Protein AF-A0A1H8MBF6-F1 (afdb_monomer)

Mean predicted aligned error: 9.78 Å

Sequence (87 aa):
MTIKHLHEGHLYWPRTMDQPTVYPPLAQNVKADVAIIGGGMSGSICAYILSRSGLKTVLLERGDIEQAARLPIRDCCNIAMIRCYAT

Secondary structure (DSSP, 8-state):
--------PPPSGGGT-S---PPPB--S----SEEEE--SHHHHHHHHHHHHTT--EEEEESSPPPGGGSTTTTT-TTEEEEE----

Structure (mmCIF, N/CA/C/O backbone):
data_AF-A0A1H8MBF6-F1
#
_entry.id   AF-A0A1H8MBF6-F1
#
loop_
_atom_site.group_PDB
_atom_site.id
_atom_site.type_symbol
_atom_site.label_atom_id
_atom_site.label_alt_id
_atom_site.label_comp_id
_atom_site.label_asym_id
_atom_site.label_entity_id
_atom_site.label_seq_id
_atom_site.pdbx_PDB_ins_code
_atom_site.Cartn_x
_atom_site.Cartn_y
_atom_site.Cartn_z
_atom_site.occupancy
_atom_site.B_iso_or_equiv
_atom_site.auth_seq_id
_atom_site.auth_comp_id
_atom_site.auth_asym_id
_atom_site.auth_atom_id
_atom_site.pdbx_PDB_model_num
ATOM 1 N N . MET A 1 1 ? 26.375 16.730 -25.623 1.00 47.19 1 MET A N 1
ATOM 2 C CA . MET A 1 1 ? 25.508 15.926 -24.735 1.00 47.19 1 MET A CA 1
ATOM 3 C C . MET A 1 1 ? 25.504 14.508 -25.273 1.00 47.19 1 MET A C 1
AT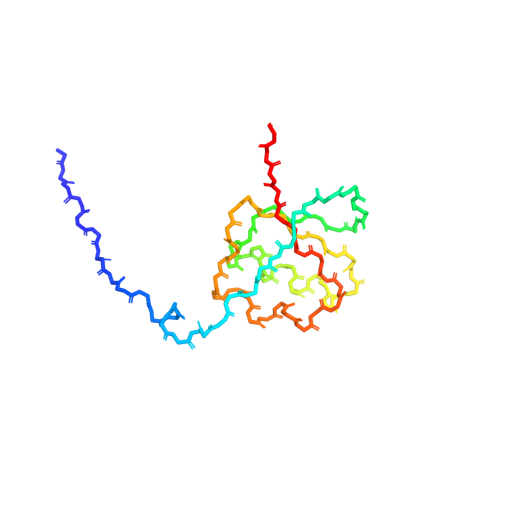OM 5 O O . MET A 1 1 ? 25.018 14.303 -26.375 1.00 47.19 1 MET A O 1
ATOM 9 N N . THR A 1 2 ? 26.134 13.567 -24.573 1.00 61.25 2 THR A N 1
ATOM 10 C CA . THR A 1 2 ? 26.250 12.177 -25.039 1.00 61.25 2 THR A CA 1
ATOM 11 C C . THR A 1 2 ? 25.015 11.401 -24.599 1.00 61.25 2 THR A C 1
ATOM 13 O O . THR A 1 2 ? 24.678 11.407 -23.416 1.00 61.25 2 THR A O 1
ATOM 16 N N . ILE A 1 3 ? 24.328 10.764 -25.547 1.00 69.12 3 ILE A N 1
ATOM 17 C CA . ILE A 1 3 ? 23.154 9.931 -25.278 1.00 69.12 3 ILE A CA 1
ATOM 18 C C . ILE A 1 3 ? 23.622 8.707 -24.487 1.00 69.12 3 ILE A C 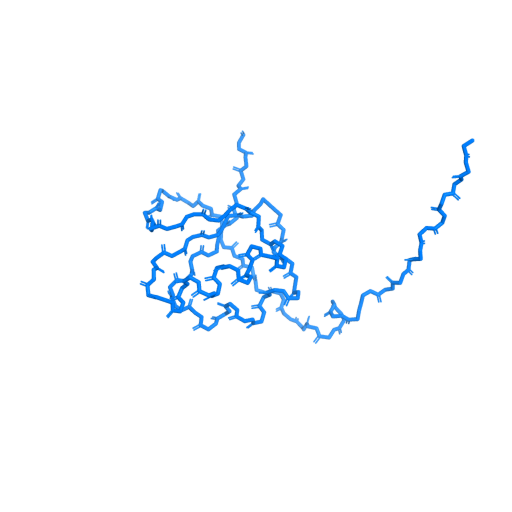1
ATOM 20 O O . ILE A 1 3 ? 24.425 7.906 -24.965 1.00 69.12 3 ILE A O 1
ATOM 24 N N . LYS A 1 4 ? 23.155 8.592 -23.242 1.00 71.00 4 LYS A N 1
ATOM 25 C CA . LYS A 1 4 ? 23.426 7.447 -22.376 1.00 71.00 4 LYS A CA 1
ATOM 26 C C . LYS A 1 4 ? 22.449 6.340 -22.773 1.00 71.00 4 LYS A C 1
ATOM 28 O O . LYS A 1 4 ? 21.279 6.407 -22.415 1.00 71.00 4 LYS A O 1
ATOM 33 N N . HIS A 1 5 ? 22.912 5.356 -23.541 1.00 62.66 5 HIS A N 1
ATOM 34 C CA . HIS A 1 5 ? 22.125 4.155 -23.821 1.00 62.66 5 HIS A CA 1
ATOM 35 C C . HIS A 1 5 ? 21.895 3.399 -22.506 1.00 62.66 5 HIS A C 1
ATOM 37 O O . HIS A 1 5 ? 22.836 2.859 -21.923 1.00 62.66 5 HIS A O 1
ATOM 43 N N . LEU A 1 6 ? 20.656 3.407 -22.006 1.00 74.56 6 LEU A N 1
ATOM 44 C CA . LEU A 1 6 ? 20.237 2.492 -20.949 1.00 74.56 6 LEU A CA 1
ATOM 45 C C . LEU A 1 6 ? 20.039 1.107 -21.569 1.00 74.56 6 LEU A C 1
ATOM 47 O O . LEU A 1 6 ? 19.511 0.982 -22.670 1.00 74.56 6 LEU A O 1
ATOM 51 N N . HIS A 1 7 ? 20.466 0.065 -20.863 1.00 63.91 7 HIS A N 1
ATOM 52 C CA . HIS A 1 7 ? 20.182 -1.304 -21.271 1.00 63.91 7 HIS A CA 1
ATOM 53 C C . HIS A 1 7 ? 18.675 -1.567 -21.173 1.00 63.91 7 HIS A C 1
ATOM 55 O O . HIS A 1 7 ? 18.118 -1.607 -20.077 1.00 63.91 7 HIS A O 1
ATOM 61 N N . GLU A 1 8 ? 18.023 -1.773 -22.315 1.00 63.50 8 GLU A N 1
ATOM 62 C CA . GLU A 1 8 ? 16.620 -2.184 -22.396 1.00 63.50 8 GLU A CA 1
ATOM 63 C C . GLU A 1 8 ? 16.526 -3.709 -22.234 1.00 63.50 8 GLU A C 1
ATOM 65 O O . GLU A 1 8 ? 16.369 -4.475 -23.184 1.00 63.50 8 GLU A O 1
ATOM 70 N N . GLY A 1 9 ? 16.706 -4.172 -20.996 1.00 66.50 9 GLY A N 1
ATOM 71 C CA . GLY A 1 9 ? 16.396 -5.548 -20.622 1.00 66.50 9 GLY A CA 1
ATOM 72 C C . GLY A 1 9 ? 14.886 -5.730 -20.479 1.00 66.50 9 GLY A C 1
ATOM 73 O O . GLY A 1 9 ? 14.209 -4.894 -19.885 1.00 66.50 9 GLY A O 1
ATOM 74 N N . HIS A 1 10 ? 14.345 -6.838 -20.988 1.00 67.69 10 HIS A N 1
ATOM 75 C CA . HIS A 1 10 ? 12.970 -7.213 -20.668 1.00 67.69 10 HIS A CA 1
ATOM 76 C C . HIS A 1 10 ? 12.935 -7.786 -19.254 1.00 67.69 10 HIS A C 1
ATOM 78 O O . HIS A 1 10 ? 13.661 -8.729 -18.936 1.00 67.69 10 HIS A O 1
ATOM 84 N N . LEU A 1 11 ? 12.082 -7.218 -18.408 1.00 69.69 11 LEU A N 1
ATOM 85 C CA . LEU A 1 11 ? 11.863 -7.716 -17.058 1.00 69.69 11 LEU A CA 1
ATOM 86 C C . LEU A 1 11 ? 11.299 -9.145 -17.140 1.00 69.69 11 LEU A C 1
ATOM 88 O O . LEU A 1 11 ? 10.439 -9.433 -17.972 1.00 69.69 11 LEU A O 1
ATOM 92 N N . TYR A 1 12 ? 11.797 -10.051 -16.298 1.00 71.44 12 TYR A N 1
ATOM 93 C CA . TYR A 1 12 ? 11.403 -11.465 -16.336 1.00 71.44 12 TYR A CA 1
ATOM 94 C C . TYR A 1 12 ? 10.019 -11.702 -15.706 1.00 71.44 12 TYR A C 1
ATOM 96 O O . TYR A 1 12 ? 9.225 -12.499 -16.195 1.00 71.44 12 TYR A O 1
ATOM 104 N N . TRP A 1 13 ? 9.698 -10.963 -14.645 1.00 67.94 13 TRP A N 1
ATOM 105 C CA . TRP A 1 13 ? 8.499 -11.149 -13.822 1.00 67.94 13 TRP A CA 1
ATOM 106 C C . TRP A 1 13 ? 7.150 -10.791 -14.470 1.00 67.94 13 TRP A C 1
ATOM 108 O O . TRP A 1 13 ? 6.177 -11.468 -14.137 1.00 67.94 13 TRP A O 1
ATOM 118 N N . PRO A 1 14 ? 7.028 -9.841 -15.423 1.00 68.62 14 PRO A N 1
ATOM 119 C CA . PRO A 1 14 ? 5.766 -9.638 -16.135 1.00 68.62 14 PRO A CA 1
ATOM 120 C C . PRO A 1 14 ? 5.389 -10.837 -17.015 1.00 68.62 14 PRO A C 1
ATOM 122 O O . PRO A 1 14 ? 4.236 -10.970 -17.402 1.00 68.62 14 PRO A O 1
ATOM 125 N N . ARG A 1 15 ? 6.360 -11.698 -17.356 1.00 71.44 15 ARG A N 1
ATOM 126 C CA . ARG A 1 15 ? 6.164 -12.892 -18.195 1.00 71.44 15 ARG A CA 1
ATOM 127 C C . ARG A 1 15 ? 5.873 -14.155 -17.388 1.00 71.44 15 ARG A C 1
ATOM 129 O O . ARG A 1 15 ? 5.462 -15.144 -17.980 1.00 71.44 15 ARG A O 1
ATOM 136 N N . THR A 1 16 ? 6.122 -14.141 -16.079 1.00 75.56 16 THR A N 1
ATOM 137 C CA . THR A 1 16 ? 5.931 -15.301 -15.193 1.00 75.56 16 THR A CA 1
ATOM 138 C C . THR A 1 16 ? 4.807 -15.120 -14.177 1.00 75.56 16 THR A C 1
ATOM 140 O O . THR A 1 16 ? 4.472 -16.071 -13.477 1.00 75.56 16 THR A O 1
ATOM 143 N N . MET A 1 17 ? 4.211 -13.927 -14.077 1.00 67.94 17 MET A N 1
ATOM 144 C CA . MET A 1 17 ? 3.007 -13.701 -13.279 1.00 67.94 17 MET A CA 1
ATOM 145 C C . MET A 1 17 ? 1.764 -13.678 -14.167 1.00 67.94 17 M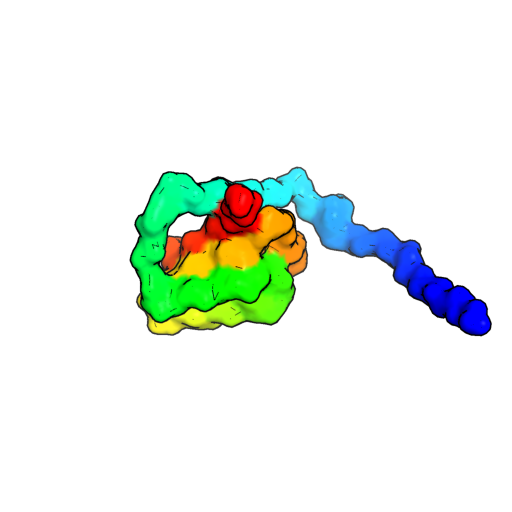ET A C 1
ATOM 147 O O . MET A 1 17 ? 1.486 -12.680 -14.826 1.00 67.94 17 MET A O 1
ATOM 151 N N . ASP A 1 18 ? 0.976 -14.750 -14.115 1.00 63.88 18 ASP A N 1
ATOM 152 C CA . ASP A 1 18 ? -0.214 -14.911 -14.961 1.00 63.88 18 ASP A CA 1
ATOM 153 C C . ASP A 1 18 ? -1.374 -13.965 -14.604 1.00 63.88 18 ASP A C 1
ATOM 155 O O . ASP A 1 18 ? -2.263 -13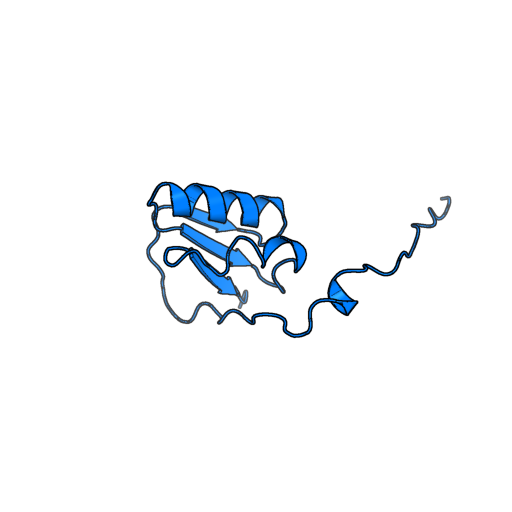.738 -15.424 1.00 63.88 18 ASP A O 1
ATOM 159 N N . GLN A 1 19 ? -1.407 -13.405 -13.385 1.00 66.75 19 GLN A N 1
ATOM 160 C CA . GLN A 1 19 ? -2.532 -12.581 -12.924 1.00 66.75 19 GLN A CA 1
ATOM 161 C C . GLN A 1 19 ? -2.103 -11.397 -12.052 1.00 66.75 19 GLN A C 1
ATOM 163 O O . GLN A 1 19 ? -1.834 -11.555 -10.854 1.00 66.75 19 GLN A O 1
ATOM 168 N N . PRO A 1 20 ? -2.102 -10.173 -12.603 1.00 64.62 20 PRO A N 1
ATOM 169 C CA . PRO A 1 20 ? -1.896 -8.993 -11.791 1.00 64.62 20 PRO A CA 1
ATOM 170 C C . PRO A 1 20 ? -3.135 -8.676 -10.922 1.00 64.62 20 PRO A C 1
ATOM 172 O O . PRO A 1 20 ? -4.201 -8.357 -11.432 1.00 64.62 20 PRO A O 1
ATOM 175 N N . THR A 1 21 ? -2.996 -8.703 -9.591 1.00 69.62 21 THR A N 1
ATOM 176 C CA . THR A 1 21 ? -4.019 -8.273 -8.613 1.00 69.62 21 THR A CA 1
ATOM 177 C C . THR A 1 21 ? -4.373 -6.781 -8.717 1.00 69.62 21 THR A C 1
ATOM 179 O O . THR A 1 21 ? -3.625 -5.910 -8.273 1.00 69.62 21 THR A O 1
ATOM 182 N N . VAL A 1 22 ? -5.537 -6.447 -9.260 1.00 70.81 22 VAL A N 1
ATOM 183 C CA . VAL A 1 22 ? -5.995 -5.051 -9.329 1.00 70.81 22 VAL A CA 1
ATOM 184 C C . VAL A 1 22 ? -6.513 -4.596 -7.964 1.00 70.81 22 VAL A C 1
ATOM 186 O O . VAL A 1 22 ? -7.275 -5.312 -7.320 1.00 70.81 22 VAL A O 1
ATOM 189 N N . TYR A 1 23 ? -6.107 -3.400 -7.535 1.00 76.94 23 TYR A N 1
ATOM 190 C CA . TYR A 1 23 ? -6.591 -2.788 -6.300 1.00 76.94 2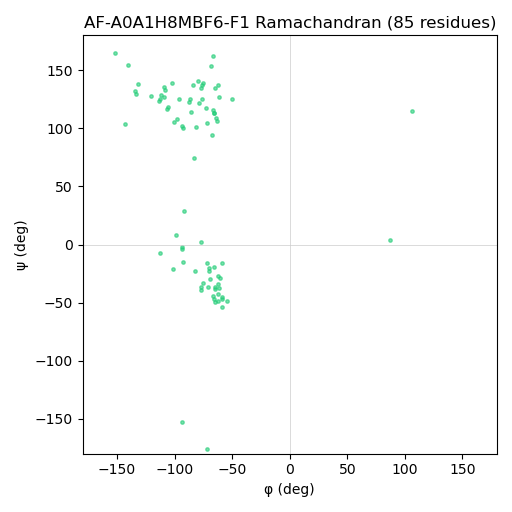3 TYR A CA 1
ATOM 191 C C . TYR A 1 23 ? -7.635 -1.713 -6.606 1.00 76.94 23 TYR A C 1
ATOM 193 O O . TYR A 1 23 ? -7.456 -0.951 -7.564 1.00 76.94 23 TYR A O 1
ATOM 201 N N . PRO A 1 24 ? -8.723 -1.641 -5.821 1.00 77.75 24 PRO A N 1
ATOM 202 C CA . PRO A 1 24 ? -9.780 -0.677 -6.065 1.00 77.75 24 PRO A CA 1
ATOM 203 C C . PRO A 1 24 ? -9.302 0.761 -5.803 1.00 77.75 24 PRO A C 1
ATOM 205 O O . PRO A 1 24 ? -8.385 0.990 -5.004 1.00 77.75 24 PRO A O 1
ATOM 208 N N . PRO A 1 25 ? -9.923 1.752 -6.462 1.00 79.44 25 PRO A N 1
ATOM 209 C CA . PRO A 1 25 ? -9.696 3.149 -6.130 1.00 79.44 25 PRO A CA 1
ATOM 210 C C . PRO A 1 25 ? -10.216 3.525 -4.744 1.00 79.44 25 PRO A C 1
ATOM 212 O O . PRO A 1 25 ? -11.076 2.845 -4.178 1.00 79.44 25 PRO A O 1
ATOM 215 N N . LEU A 1 26 ? -9.728 4.655 -4.222 1.00 80.88 26 LEU A N 1
ATOM 216 C CA . LEU A 1 26 ? -10.217 5.237 -2.971 1.00 80.88 26 LEU A CA 1
ATOM 217 C C . LEU A 1 26 ? -11.653 5.728 -3.164 1.00 80.88 26 LEU A C 1
ATOM 219 O O . LEU A 1 26 ? -11.879 6.835 -3.637 1.00 80.88 26 LEU A O 1
ATOM 223 N N . ALA A 1 27 ? -12.623 4.886 -2.815 1.00 77.88 27 ALA A N 1
ATOM 224 C CA . ALA A 1 27 ? -14.041 5.212 -2.952 1.00 77.88 27 ALA A CA 1
ATOM 225 C C . ALA A 1 27 ? -14.582 6.058 -1.786 1.00 77.88 27 ALA A C 1
ATOM 227 O O . ALA A 1 27 ? -15.600 6.729 -1.923 1.00 77.88 27 ALA A O 1
ATOM 228 N N . GLN A 1 28 ? -13.925 6.005 -0.627 1.00 82.44 28 GLN A N 1
ATOM 229 C CA . GLN A 1 28 ? -14.368 6.665 0.599 1.00 82.44 28 GLN A CA 1
ATOM 230 C C . GLN A 1 28 ? -13.183 7.015 1.494 1.00 82.44 28 GLN A C 1
ATOM 232 O O . GLN A 1 28 ? -12.094 6.466 1.339 1.00 82.44 28 GLN A O 1
ATOM 237 N N . ASN A 1 29 ? -13.412 7.887 2.475 1.00 83.88 29 ASN A N 1
ATOM 238 C CA . ASN A 1 29 ? -12.412 8.210 3.487 1.00 83.88 29 ASN A CA 1
ATOM 239 C C . ASN A 1 29 ? -12.038 6.959 4.293 1.00 83.88 29 ASN A C 1
ATOM 241 O O . ASN A 1 29 ? -12.903 6.298 4.869 1.00 83.88 29 ASN A O 1
ATOM 245 N N . VAL A 1 30 ? -10.741 6.663 4.369 1.00 86.31 30 VAL A N 1
ATOM 246 C CA . VAL A 1 30 ? -10.201 5.535 5.136 1.00 86.31 30 VAL A CA 1
ATOM 247 C C . VAL A 1 30 ? -9.478 6.063 6.367 1.00 86.31 30 VAL A C 1
ATOM 249 O O . VAL A 1 30 ? -8.673 6.987 6.276 1.00 86.31 30 VAL A O 1
ATOM 252 N N . LYS A 1 31 ? -9.762 5.464 7.527 1.00 86.69 31 LYS A N 1
ATOM 253 C CA . LYS A 1 31 ? -9.007 5.700 8.761 1.00 86.69 31 LYS A CA 1
ATOM 254 C C . LYS A 1 31 ? -7.953 4.611 8.921 1.00 86.69 31 LYS A C 1
ATOM 256 O O . LYS A 1 31 ? -8.286 3.427 8.923 1.00 86.69 31 LYS A O 1
ATOM 261 N N . ALA A 1 32 ? -6.710 5.031 9.082 1.00 88.38 32 ALA A N 1
ATOM 262 C CA . ALA A 1 32 ? -5.549 4.181 9.292 1.00 88.38 32 ALA A CA 1
ATOM 263 C C . ALA A 1 32 ? -4.633 4.835 10.331 1.00 88.38 32 ALA A C 1
ATOM 265 O O . ALA A 1 32 ? -4.651 6.057 10.486 1.00 88.38 32 ALA A O 1
ATOM 266 N N . ASP A 1 33 ? -3.840 4.018 11.015 1.00 91.19 33 ASP A N 1
ATOM 267 C CA . ASP A 1 33 ? -2.802 4.487 11.935 1.00 91.19 33 ASP A CA 1
ATOM 268 C C . ASP A 1 33 ? -1.600 5.025 11.146 1.00 91.19 33 ASP A C 1
ATOM 270 O O . ASP A 1 33 ? -0.952 5.984 11.556 1.00 91.19 33 ASP A O 1
ATOM 274 N N . VAL A 1 34 ? -1.327 4.422 9.980 1.00 90.75 34 VAL A N 1
ATOM 275 C CA . VAL A 1 34 ? -0.245 4.825 9.077 1.00 90.75 34 VAL A CA 1
ATOM 276 C C . VAL A 1 34 ? -0.741 4.883 7.635 1.00 90.75 34 VAL A C 1
ATOM 278 O O . VAL A 1 34 ? -1.353 3.936 7.140 1.00 90.75 34 VAL A O 1
ATOM 281 N N . ALA A 1 35 ? -0.428 5.983 6.947 1.00 91.06 35 ALA A N 1
ATOM 282 C CA . ALA A 1 35 ? -0.643 6.146 5.514 1.00 91.06 35 ALA A CA 1
ATOM 283 C C . ALA A 1 35 ? 0.698 6.219 4.772 1.00 91.06 35 ALA A C 1
ATOM 285 O O . ALA A 1 35 ? 1.547 7.051 5.087 1.00 91.06 35 ALA A O 1
ATOM 286 N N . ILE A 1 36 ? 0.878 5.349 3.780 1.00 89.44 36 ILE A N 1
ATOM 287 C CA . ILE A 1 36 ? 2.079 5.249 2.946 1.00 89.44 36 ILE A CA 1
ATOM 288 C C . ILE A 1 36 ? 1.732 5.754 1.551 1.00 89.44 36 ILE A C 1
ATOM 290 O O . ILE A 1 36 ? 0.782 5.279 0.937 1.00 89.44 36 ILE A O 1
ATOM 294 N N . ILE A 1 37 ? 2.508 6.706 1.042 1.00 89.81 37 ILE A N 1
ATOM 295 C CA . ILE A 1 37 ? 2.328 7.258 -0.302 1.00 89.81 37 ILE A CA 1
ATOM 296 C C . ILE A 1 37 ? 3.431 6.700 -1.206 1.00 89.81 37 ILE A C 1
ATOM 298 O O . ILE A 1 37 ? 4.611 6.938 -0.953 1.00 89.81 37 ILE A O 1
ATOM 302 N N . GLY A 1 38 ? 3.042 5.964 -2.247 1.00 84.62 38 GLY A N 1
ATOM 303 C CA . GLY A 1 38 ? 3.942 5.315 -3.201 1.00 84.62 38 GLY A CA 1
ATOM 304 C C . GLY A 1 38 ? 4.026 3.796 -3.015 1.00 84.62 38 GLY A C 1
ATOM 305 O O . GLY A 1 38 ? 4.557 3.298 -2.023 1.00 84.62 38 GLY A O 1
ATOM 306 N N . GLY A 1 39 ? 3.553 3.052 -4.013 1.00 81.69 39 GLY A N 1
ATOM 307 C CA . GLY A 1 39 ? 3.508 1.589 -4.095 1.00 81.69 39 GLY A CA 1
ATOM 308 C C . GLY A 1 39 ? 4.723 0.952 -4.770 1.00 81.69 39 GLY A C 1
ATOM 309 O O . GLY A 1 39 ? 4.606 -0.113 -5.374 1.00 81.69 39 GLY A O 1
ATOM 310 N N . GLY A 1 40 ? 5.891 1.593 -4.688 1.00 83.25 40 GLY A N 1
ATOM 311 C CA . GLY A 1 40 ? 7.159 0.993 -5.111 1.00 83.25 40 GLY A CA 1
ATOM 312 C C . GLY A 1 40 ? 7.639 -0.100 -4.147 1.00 83.25 40 GLY A C 1
ATOM 313 O O . GLY A 1 40 ? 6.976 -0.406 -3.152 1.00 83.25 40 GLY A O 1
ATOM 314 N N . MET A 1 41 ? 8.831 -0.657 -4.392 1.00 82.62 41 MET A N 1
ATOM 315 C CA . MET A 1 41 ? 9.427 -1.680 -3.514 1.00 82.62 41 MET A CA 1
ATOM 316 C C . MET A 1 41 ? 9.515 -1.226 -2.049 1.00 82.62 41 MET A C 1
ATOM 318 O O . MET A 1 41 ? 9.070 -1.945 -1.158 1.00 82.62 41 MET A O 1
ATOM 322 N N . SER A 1 42 ? 10.024 -0.018 -1.791 1.00 86.81 42 SER A N 1
ATOM 323 C CA . SER A 1 42 ? 10.196 0.487 -0.424 1.00 86.81 42 SER A CA 1
ATOM 324 C C . SER A 1 42 ? 8.865 0.686 0.300 1.00 86.81 42 SER A C 1
ATOM 326 O O . SER A 1 42 ? 8.698 0.195 1.412 1.00 86.81 42 SER A O 1
ATOM 328 N N . GLY A 1 43 ? 7.897 1.361 -0.332 1.00 86.12 43 GLY A N 1
ATOM 329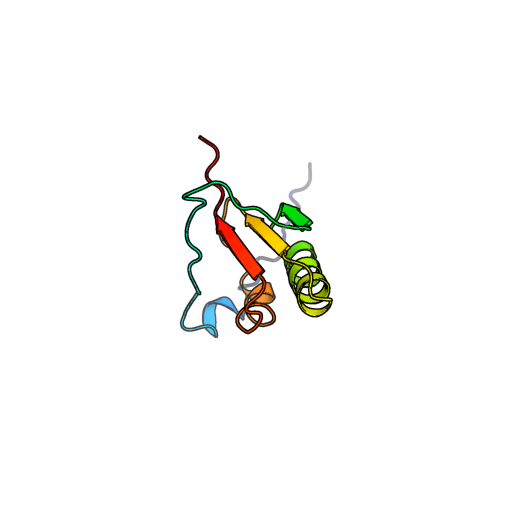 C CA . GLY A 1 43 ? 6.584 1.605 0.277 1.00 86.12 43 GLY A CA 1
ATOM 330 C C . GLY A 1 43 ? 5.839 0.307 0.578 1.00 86.12 43 GLY A C 1
ATOM 331 O O . GLY A 1 43 ? 5.248 0.154 1.643 1.00 86.12 43 GLY A O 1
ATOM 332 N N . SER A 1 44 ? 5.970 -0.670 -0.312 1.00 83.50 44 SER A N 1
ATOM 333 C CA . SER A 1 44 ? 5.396 -2.001 -0.152 1.00 83.50 44 SER A CA 1
ATOM 334 C C . SER A 1 44 ? 6.027 -2.788 1.004 1.00 83.50 44 SER A C 1
ATOM 336 O O . SER A 1 44 ? 5.311 -3.357 1.828 1.00 83.50 44 SER A O 1
ATOM 338 N N . ILE A 1 45 ? 7.357 -2.775 1.136 1.00 87.06 45 ILE A N 1
ATOM 339 C CA . ILE A 1 45 ? 8.044 -3.401 2.280 1.00 87.06 45 ILE A CA 1
ATOM 340 C C . ILE A 1 45 ? 7.630 -2.724 3.592 1.00 87.06 45 ILE A C 1
ATOM 342 O O . ILE A 1 45 ? 7.339 -3.414 4.571 1.00 87.06 45 ILE A O 1
ATOM 346 N N . CYS A 1 46 ? 7.541 -1.392 3.611 1.00 88.56 46 CYS A N 1
ATOM 347 C CA . CYS A 1 46 ? 7.051 -0.653 4.773 1.00 88.56 46 CYS A CA 1
ATOM 348 C C . CYS A 1 46 ? 5.623 -1.073 5.145 1.00 88.56 46 CYS A C 1
ATOM 350 O O . CYS A 1 46 ? 5.367 -1.370 6.311 1.00 88.56 46 CYS A O 1
ATOM 352 N N . ALA A 1 47 ? 4.714 -1.159 4.167 1.00 87.38 47 ALA A N 1
ATOM 353 C CA . ALA A 1 47 ? 3.333 -1.585 4.391 1.00 87.38 47 ALA A CA 1
ATOM 354 C C . ALA A 1 47 ? 3.268 -2.992 4.992 1.00 87.38 47 ALA A C 1
ATOM 356 O O . ALA A 1 47 ? 2.560 -3.220 5.974 1.00 87.38 47 ALA A O 1
ATOM 357 N N . TYR A 1 48 ? 4.062 -3.915 4.446 1.00 85.50 48 TYR A N 1
ATOM 358 C CA . TYR A 1 48 ? 4.170 -5.280 4.945 1.00 85.50 48 TYR A CA 1
ATOM 359 C C . TYR A 1 48 ? 4.622 -5.320 6.410 1.00 85.50 48 TYR A C 1
ATOM 361 O O . TYR A 1 48 ? 3.924 -5.891 7.249 1.00 85.50 48 TYR A O 1
ATOM 369 N N . ILE A 1 49 ? 5.739 -4.668 6.742 1.00 88.88 49 ILE A N 1
ATOM 370 C CA . ILE A 1 49 ? 6.294 -4.673 8.104 1.00 88.88 49 ILE A CA 1
ATOM 371 C C . ILE A 1 49 ? 5.312 -4.041 9.099 1.00 88.88 49 ILE A C 1
ATOM 373 O O . ILE A 1 49 ? 5.014 -4.648 10.126 1.00 88.88 49 ILE A O 1
ATOM 377 N N . LEU A 1 50 ? 4.765 -2.866 8.779 1.00 87.56 50 LEU A N 1
ATOM 378 C CA . LEU A 1 50 ? 3.861 -2.133 9.672 1.00 87.56 50 LEU A CA 1
ATOM 379 C C . LEU A 1 50 ? 2.547 -2.883 9.913 1.00 87.56 50 LEU A C 1
ATOM 381 O O . LEU A 1 50 ? 2.061 -2.929 11.045 1.00 87.56 50 LEU A O 1
ATOM 385 N N . SER A 1 51 ? 2.008 -3.543 8.886 1.00 83.69 51 SER A N 1
ATOM 386 C CA . SER A 1 51 ? 0.808 -4.370 9.046 1.00 83.69 51 SER A CA 1
ATOM 387 C C . SER A 1 51 ? 1.043 -5.573 9.960 1.00 83.69 51 SER A C 1
ATOM 389 O O . SER A 1 51 ? 0.179 -5.915 10.769 1.00 83.69 51 SER A O 1
ATOM 391 N N . ARG A 1 52 ? 2.235 -6.185 9.892 1.00 85.62 52 ARG A N 1
ATOM 392 C CA . ARG A 1 52 ? 2.630 -7.298 10.765 1.00 85.62 52 ARG A CA 1
ATOM 393 C C . ARG A 1 52 ? 2.867 -6.868 12.207 1.00 85.62 52 ARG A C 1
ATOM 395 O O . ARG A 1 52 ? 2.743 -7.696 13.103 1.00 85.62 52 ARG A O 1
ATOM 402 N N . SER A 1 53 ? 3.152 -5.591 12.437 1.00 87.62 53 SER A N 1
ATOM 403 C CA . SER A 1 53 ? 3.182 -4.991 13.773 1.00 87.62 53 SER A CA 1
ATOM 404 C C . SER A 1 53 ? 1.784 -4.706 14.344 1.00 87.62 53 SER A C 1
ATOM 406 O O . SER A 1 53 ? 1.684 -4.175 15.446 1.00 87.62 53 SER A O 1
ATOM 408 N N . GLY A 1 54 ? 0.708 -5.055 13.628 1.00 86.50 54 GLY A N 1
ATOM 409 C CA . GLY A 1 54 ? -0.676 -4.896 14.084 1.00 86.50 54 GLY A CA 1
ATOM 410 C C . GLY A 1 54 ? -1.296 -3.529 13.783 1.00 86.50 54 GLY A C 1
ATOM 411 O O . GLY A 1 54 ? -2.439 -3.293 14.167 1.00 86.50 54 GLY A O 1
ATOM 412 N N . LEU A 1 55 ? -0.586 -2.644 13.076 1.00 86.19 55 LEU A N 1
ATOM 413 C CA . LEU A 1 55 ? -1.084 -1.315 12.718 1.00 86.19 55 LEU A CA 1
ATOM 414 C C . LEU A 1 55 ? -2.021 -1.385 11.510 1.00 86.19 55 LEU A C 1
ATOM 416 O O . LEU A 1 55 ? -1.743 -2.087 10.529 1.00 86.19 55 LEU A O 1
ATOM 420 N N . LYS A 1 56 ? -3.103 -0.600 11.536 1.00 86.31 56 LYS A N 1
ATOM 421 C CA . LYS A 1 56 ? -3.949 -0.393 10.355 1.00 86.31 56 LYS A CA 1
ATOM 422 C C . LYS A 1 56 ? -3.189 0.485 9.375 1.00 86.31 56 LYS A C 1
ATOM 424 O O . LYS A 1 56 ? -3.061 1.689 9.589 1.00 86.31 56 LYS A O 1
ATOM 429 N N . THR A 1 57 ? -2.680 -0.126 8.312 1.00 87.12 57 THR A N 1
ATOM 430 C CA . THR A 1 57 ? -1.817 0.552 7.344 1.00 87.12 57 THR A CA 1
ATOM 431 C C . THR A 1 57 ? -2.538 0.682 6.009 1.00 87.12 57 THR A C 1
ATOM 433 O O . THR A 1 57 ? -3.048 -0.301 5.468 1.00 87.12 57 THR A O 1
ATOM 436 N N . VAL A 1 58 ? -2.581 1.898 5.468 1.00 89.00 58 VAL A N 1
ATOM 437 C CA . VAL A 1 58 ? -3.076 2.167 4.114 1.00 89.00 58 VAL A CA 1
ATOM 438 C C . VAL A 1 58 ? -1.901 2.539 3.220 1.00 89.00 58 VAL A C 1
ATOM 440 O O . VAL A 1 58 ? -1.044 3.322 3.624 1.00 89.00 58 VAL A O 1
ATOM 443 N N . LEU A 1 59 ? -1.847 1.987 2.011 1.00 86.31 59 LEU A N 1
ATOM 444 C CA . LEU A 1 59 ? -0.865 2.379 1.004 1.00 86.31 59 LEU A CA 1
ATOM 445 C C . LEU A 1 59 ? -1.581 2.885 -0.242 1.00 86.31 59 LEU A C 1
ATOM 447 O O . LEU A 1 59 ? -2.477 2.234 -0.778 1.00 86.31 59 LEU A O 1
ATOM 451 N N . LEU A 1 60 ? -1.183 4.077 -0.664 1.00 87.25 60 LEU A N 1
ATOM 452 C CA . LEU A 1 60 ? -1.797 4.851 -1.727 1.00 87.25 60 LEU A CA 1
ATOM 453 C C . LEU A 1 60 ? -0.824 4.950 -2.899 1.00 87.25 60 LEU A C 1
ATOM 455 O O . LEU A 1 60 ? 0.294 5.439 -2.741 1.00 87.25 60 LEU A O 1
ATOM 459 N N . GLU A 1 61 ? -1.257 4.516 -4.077 1.00 84.56 61 GLU A N 1
ATOM 460 C CA . GLU A 1 61 ? -0.486 4.614 -5.323 1.00 84.56 61 GLU A CA 1
ATOM 461 C C . GLU A 1 61 ? -1.372 5.195 -6.429 1.00 84.56 61 GLU A C 1
ATOM 463 O O . GLU A 1 61 ? -2.547 4.852 -6.527 1.00 84.56 61 GLU A O 1
ATOM 468 N N . ARG A 1 62 ? -0.842 6.099 -7.256 1.00 78.31 62 ARG A N 1
ATOM 469 C CA . ARG A 1 62 ? -1.580 6.682 -8.387 1.00 78.31 62 ARG A CA 1
ATOM 470 C C . ARG A 1 62 ? -1.649 5.709 -9.565 1.00 78.31 62 ARG A C 1
ATOM 472 O O . ARG A 1 62 ? -2.672 5.639 -10.254 1.00 78.31 62 ARG A O 1
ATOM 479 N N . GLY A 1 63 ? -0.547 5.003 -9.808 1.00 73.12 63 GLY A N 1
ATOM 480 C CA . GLY A 1 63 ? -0.386 4.040 -10.890 1.00 73.12 63 GLY A CA 1
ATOM 481 C C . GLY A 1 63 ? -0.711 2.604 -10.486 1.00 73.12 63 GLY A C 1
ATOM 482 O O . GLY A 1 63 ? -1.514 2.340 -9.589 1.00 73.12 63 GLY A O 1
ATOM 483 N N . ASP A 1 64 ? -0.072 1.667 -11.179 1.00 68.44 64 ASP A N 1
ATOM 484 C CA . ASP A 1 64 ? -0.067 0.269 -10.773 1.00 68.44 64 ASP A CA 1
ATOM 485 C C . ASP A 1 64 ? 1.037 0.052 -9.736 1.00 68.44 64 ASP A C 1
ATOM 487 O O . ASP A 1 64 ? 2.154 0.546 -9.876 1.00 68.44 64 ASP A O 1
ATOM 491 N N . ILE A 1 65 ? 0.720 -0.701 -8.687 1.00 68.19 65 ILE A N 1
ATOM 492 C CA . ILE A 1 65 ? 1.710 -1.110 -7.689 1.00 68.19 65 ILE A CA 1
ATOM 493 C C . ILE A 1 65 ? 2.733 -2.029 -8.360 1.00 68.19 65 ILE A C 1
ATOM 495 O O . ILE A 1 65 ? 2.362 -2.953 -9.094 1.00 68.19 65 ILE A O 1
ATOM 499 N N . GLU A 1 66 ? 4.013 -1.774 -8.084 1.00 65.56 66 GLU A N 1
ATOM 500 C CA . GLU A 1 66 ? 5.145 -2.540 -8.608 1.00 65.56 66 GLU A CA 1
ATOM 501 C C . GLU A 1 66 ? 4.923 -4.046 -8.394 1.00 65.56 66 GLU A C 1
ATOM 503 O O . GLU A 1 66 ? 4.683 -4.521 -7.280 1.00 65.56 66 GLU A O 1
ATOM 508 N N . GLN A 1 67 ? 4.996 -4.819 -9.479 1.00 60.91 67 GLN A N 1
ATOM 509 C CA . GLN A 1 67 ? 4.624 -6.240 -9.488 1.00 60.91 67 GLN A CA 1
ATOM 510 C C . GLN A 1 67 ? 5.500 -7.071 -8.541 1.00 60.91 67 GLN A C 1
ATOM 512 O O . GLN A 1 67 ? 5.007 -7.995 -7.894 1.00 60.91 67 GLN A O 1
ATOM 517 N N . ALA A 1 68 ? 6.777 -6.700 -8.400 1.00 53.84 68 ALA A N 1
ATOM 518 C CA . ALA A 1 68 ? 7.715 -7.341 -7.479 1.00 53.84 68 ALA A CA 1
ATOM 519 C C . ALA A 1 68 ? 7.288 -7.211 -6.007 1.00 53.84 68 ALA A C 1
ATOM 521 O O . ALA A 1 68 ? 7.595 -8.068 -5.182 1.00 53.84 68 ALA A O 1
ATOM 522 N N . ALA A 1 69 ? 6.542 -6.160 -5.679 1.00 56.31 69 ALA A N 1
ATOM 523 C CA . ALA A 1 69 ? 6.132 -5.850 -4.322 1.00 56.31 69 ALA A CA 1
ATOM 524 C C . ALA A 1 69 ? 4.742 -6.423 -3.964 1.00 56.31 69 ALA A C 1
ATOM 526 O O . ALA A 1 69 ? 4.310 -6.357 -2.814 1.00 56.31 69 ALA A O 1
ATOM 527 N N . ARG A 1 70 ? 4.063 -7.050 -4.939 1.00 62.03 70 ARG A N 1
ATOM 528 C CA . ARG A 1 70 ? 2.718 -7.647 -4.822 1.00 62.03 70 ARG A CA 1
ATOM 529 C C . ARG A 1 70 ? 2.682 -8.917 -3.966 1.00 62.03 70 ARG A C 1
ATOM 531 O O . ARG A 1 70 ? 1.693 -9.166 -3.281 1.00 62.03 70 ARG A O 1
ATOM 538 N N . LEU A 1 71 ? 3.735 -9.735 -4.048 1.00 52.78 71 LEU A N 1
ATOM 539 C CA . LEU A 1 71 ? 3.802 -11.071 -3.443 1.00 52.78 71 LEU A CA 1
ATOM 540 C C . LEU A 1 71 ? 3.771 -11.070 -1.905 1.00 52.78 71 LEU A C 1
ATOM 542 O O . LEU A 1 71 ? 2.979 -11.829 -1.357 1.00 52.78 71 LEU A O 1
ATOM 546 N N . PRO A 1 72 ? 4.544 -10.230 -1.184 1.00 54.75 72 PRO A N 1
ATOM 547 C CA . PRO A 1 72 ? 4.508 -10.238 0.281 1.00 54.75 72 PRO A CA 1
ATOM 548 C C . PRO A 1 72 ? 3.219 -9.647 0.880 1.00 54.75 72 PRO A C 1
ATOM 550 O O . PRO A 1 72 ? 2.959 -9.844 2.060 1.00 54.75 72 PRO A O 1
ATOM 553 N N . ILE A 1 73 ? 2.415 -8.914 0.102 1.00 56.09 73 ILE A N 1
ATOM 554 C CA . ILE A 1 73 ? 1.326 -8.066 0.626 1.00 56.09 73 ILE A CA 1
ATOM 555 C C . ILE A 1 73 ? -0.061 -8.709 0.493 1.00 56.09 73 ILE A C 1
ATOM 557 O O . ILE A 1 73 ? -0.971 -8.332 1.229 1.00 56.09 73 ILE A O 1
ATOM 561 N N . ARG A 1 74 ? -0.245 -9.690 -0.404 1.00 55.06 74 ARG A N 1
ATOM 562 C CA . ARG A 1 74 ? -1.553 -10.343 -0.634 1.00 55.06 74 ARG A CA 1
ATOM 563 C C . ARG A 1 74 ? -2.127 -11.046 0.597 1.00 55.06 74 ARG A C 1
ATOM 565 O O . ARG A 1 74 ? -3.345 -11.107 0.719 1.00 55.06 74 ARG A O 1
ATOM 572 N N . ASP A 1 75 ? -1.273 -11.516 1.498 1.00 52.81 75 ASP A N 1
ATOM 573 C CA . ASP A 1 75 ? -1.696 -12.321 2.650 1.00 52.81 75 ASP A CA 1
ATOM 574 C C . ASP A 1 75 ? -1.942 -11.479 3.917 1.00 52.81 75 ASP A C 1
ATOM 576 O O . ASP A 1 75 ? -2.364 -11.993 4.955 1.00 52.81 75 ASP A O 1
ATOM 580 N N . CYS A 1 76 ? -1.718 -10.162 3.855 1.00 50.62 76 CYS A N 1
ATOM 581 C CA . CYS A 1 76 ? -1.890 -9.268 4.996 1.00 50.62 76 CYS A CA 1
ATOM 582 C C . CYS A 1 76 ? -3.299 -8.658 5.016 1.00 50.62 76 CYS A C 1
ATOM 584 O O . CYS A 1 76 ? -3.565 -7.645 4.373 1.00 50.62 76 CYS A O 1
ATOM 586 N N . CYS A 1 77 ? -4.183 -9.221 5.847 1.00 47.19 77 CYS A N 1
ATOM 587 C CA . CYS A 1 77 ? -5.559 -8.736 6.045 1.00 47.19 77 CYS A CA 1
ATOM 588 C C . CYS A 1 77 ? -5.655 -7.277 6.551 1.00 47.19 77 CYS A C 1
ATOM 590 O O . CYS A 1 77 ? -6.716 -6.666 6.460 1.00 47.19 77 CYS A O 1
ATOM 592 N N . ASN A 1 78 ? -4.557 -6.711 7.071 1.00 54.94 78 ASN A N 1
ATOM 593 C CA . ASN A 1 78 ? -4.492 -5.359 7.641 1.00 54.94 78 ASN A CA 1
ATOM 594 C C . ASN A 1 78 ? -3.933 -4.288 6.685 1.00 54.94 78 ASN A C 1
ATOM 596 O O . ASN A 1 78 ? -3.691 -3.161 7.127 1.00 54.94 78 ASN A O 1
ATOM 600 N N . ILE A 1 79 ? -3.715 -4.612 5.405 1.00 56.19 79 ILE A N 1
ATOM 601 C CA . ILE A 1 79 ? -3.257 -3.640 4.404 1.00 56.19 79 ILE A CA 1
ATOM 602 C C . ILE A 1 79 ? -4.409 -3.281 3.468 1.00 56.19 79 ILE A C 1
ATOM 604 O O . ILE A 1 79 ? -4.886 -4.113 2.698 1.00 56.19 79 ILE A O 1
ATOM 608 N N . ALA A 1 80 ? -4.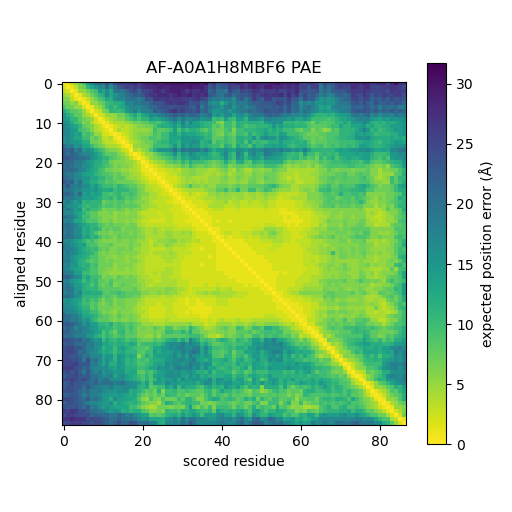809 -2.010 3.481 1.00 60.25 80 ALA A N 1
ATOM 609 C CA . ALA A 1 80 ? -5.657 -1.449 2.436 1.00 60.25 80 ALA A CA 1
ATOM 610 C C . ALA A 1 80 ? -4.759 -0.803 1.370 1.00 60.25 80 ALA A C 1
ATOM 612 O O . ALA A 1 80 ? -4.227 0.287 1.574 1.00 60.25 80 ALA A O 1
ATOM 613 N N . MET A 1 81 ? -4.561 -1.486 0.241 1.00 61.22 81 MET A N 1
ATOM 614 C CA . MET A 1 81 ? -3.898 -0.906 -0.932 1.00 61.22 81 MET A CA 1
ATOM 615 C C . MET A 1 81 ?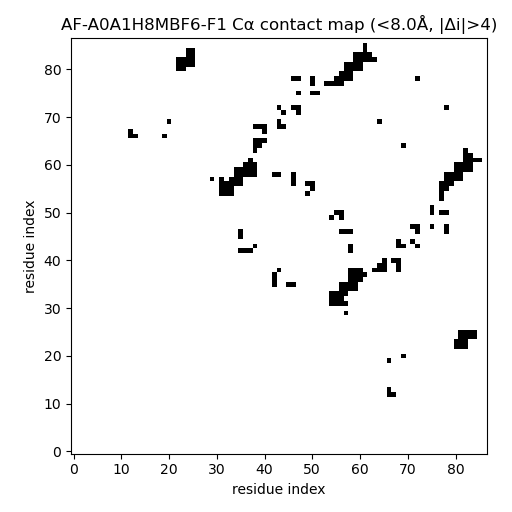 -4.956 -0.212 -1.776 1.00 61.22 81 MET A C 1
ATOM 617 O O . MET A 1 81 ? -5.935 -0.844 -2.183 1.00 61.22 81 MET A O 1
ATOM 621 N N . ILE A 1 82 ? -4.777 1.078 -2.021 1.00 63.00 82 ILE A N 1
ATOM 622 C CA . ILE A 1 82 ? -5.807 1.891 -2.644 1.00 63.00 82 ILE A CA 1
ATOM 623 C C . ILE A 1 82 ? -5.201 2.727 -3.757 1.00 63.00 82 ILE A C 1
ATOM 625 O O . ILE A 1 82 ? -4.211 3.437 -3.569 1.00 63.00 82 ILE A O 1
ATOM 629 N N . ARG A 1 83 ? -5.827 2.665 -4.930 1.00 57.81 83 ARG A N 1
ATOM 630 C CA . ARG A 1 83 ? -5.412 3.495 -6.052 1.00 57.81 83 ARG A CA 1
ATOM 631 C C . ARG A 1 83 ? -5.945 4.916 -5.873 1.00 57.81 83 ARG A C 1
ATOM 633 O O . ARG A 1 83 ? -7.152 5.121 -5.729 1.00 57.81 83 ARG A O 1
ATOM 640 N N . CYS A 1 84 ? -5.056 5.899 -5.848 1.00 48.56 84 CYS A N 1
ATOM 641 C CA . CYS A 1 84 ? -5.419 7.296 -5.655 1.00 48.56 84 CYS A CA 1
ATOM 642 C C . CYS A 1 84 ? -5.485 7.996 -7.015 1.00 48.56 84 CYS A C 1
ATOM 644 O O . CYS A 1 84 ? -4.462 8.235 -7.656 1.00 48.56 84 CYS A O 1
ATOM 646 N N . TYR A 1 85 ? -6.691 8.324 -7.473 1.00 47.66 85 TYR A N 1
ATOM 647 C CA . TYR A 1 85 ? -6.857 9.213 -8.616 1.00 47.66 85 TYR A CA 1
ATOM 648 C C . TYR A 1 85 ? -6.823 10.650 -8.097 1.00 47.66 85 TYR A C 1
ATOM 650 O O . TYR A 1 85 ? -7.702 11.057 -7.345 1.00 47.66 85 TYR A O 1
ATOM 658 N N . ALA A 1 86 ? -5.792 11.408 -8.471 1.00 38.25 86 ALA A N 1
ATOM 659 C CA . ALA A 1 86 ? -5.842 12.858 -8.340 1.00 38.25 86 ALA A CA 1
ATOM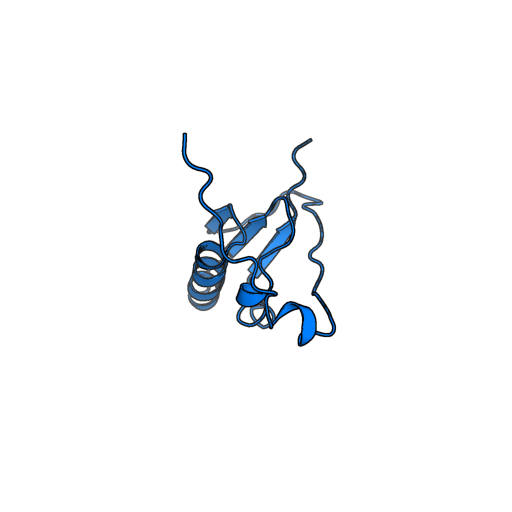 660 C C . ALA A 1 86 ? -6.933 13.363 -9.297 1.00 38.25 86 ALA A C 1
ATOM 662 O O . ALA A 1 86 ? -6.794 13.177 -10.509 1.00 38.25 86 ALA A O 1
ATOM 663 N N . THR A 1 87 ? -8.022 13.901 -8.746 1.00 39.00 87 THR A N 1
ATOM 664 C CA . THR A 1 87 ? -8.978 14.744 -9.480 1.00 39.00 87 THR A CA 1
ATOM 665 C C . THR A 1 87 ? -8.314 16.038 -9.908 1.00 39.00 87 THR A C 1
ATOM 667 O O . THR A 1 87 ? -7.582 16.597 -9.057 1.00 39.00 87 THR A O 1
#

Foldseek 3Di:
DDDDDDDPDDDPVVVVDPDDDDAEACPDDDDWPEEFEALEQVSLVVLLVCLVVVTQYEYEYQDRRDRVSPVSPPPRPRYRYHHYHDD

Solvent-accessible surface area (backbone atoms only — not comparable to full-atom values): 5538 Å² total; per-residue (Å²): 135,83,85,78,84,72,85,86,72,81,73,66,61,79,77,73,53,94,72,84,84,83,61,58,60,68,84,66,94,79,90,54,81,40,80,40,81,43,37,43,62,66,42,32,54,51,47,42,55,44,27,75,72,72,38,42,26,32,38,36,22,71,67,80,62,40,72,86,38,48,71,79,45,76,81,41,91,44,55,50,61,28,26,42,79,86,128

pLDDT: mean 72.36, std 13.93, range [38.25, 91.19]

Nearest PDB structures (foldseek):
  3zdn-assembly1_B  TM=8.713E-01  e=4.401E-02  Aspergillus niger
  2vvm-assembly1_A  TM=8.695E-01  e=5.380E-02  Aspergillus niger
  2vvm-assembly1_B  TM=8.752E-01  e=6.151E-02  Aspergillus niger
  3zdn-assembly2_C  TM=7.438E-01  e=7.520E-02  Aspergillus niger
  3zdn-assembly1_A  TM=6.869E-01  e=7.033E-02  Aspergillus niger

Radius of gyration: 15.29 Å; Cα contacts (8 Å, |Δi|>4): 121; chains: 1; bounding box: 41×31×39 Å